Protein AF-A0A4P8YKL5-F1 (afdb_monomer_lite)

Radius of gyration: 14.25 Å; chains: 1; bounding box: 31×32×41 Å

Foldseek 3Di:
DPPLLVPLVVLVVPLDDDDDDDDQDQQDLLLLLLLLVLLLVLLLVLLVVPDQLQVSLVRSQVSSVVSVDHPVNQVGDSVSSSVSSSVSSVVCNVCSVVAPDSVRVVVSSVVVSVVSSVVSNVD

Sequence (123 aa):
MRKYFTVLAAVLLFGGQGAAFAAPVPVSADAAQAMCQVQFDALKSARSGHDSAELLVNRSIIDLMKRGYAVEDYATTTESYRHDMTLAIAKLRENHKAWPDEAAFIRAMDSQQKACQVQLMKR

Secondary structure (DSSP, 8-state):
--SSHHHHHHHHT-S--SS--PPPP---HHHHHHHHHHHHHHHHHHTT--S-HHHHHHHHHHHHHHTT--GGGGT--HHHHHHHHHHHHHHHHHTGGGSSSHHHHHHHHHHHHHHHHHHHTT-

pLDDT: mean 78.77, std 20.0, range [30.44, 96.56]

Structure (mmC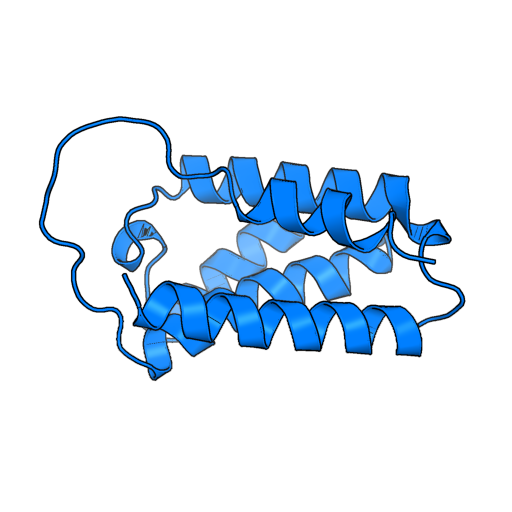IF, N/CA/C/O backbone):
data_AF-A0A4P8YKL5-F1
#
_entry.id   AF-A0A4P8YKL5-F1
#
loop_
_atom_site.group_PDB
_atom_site.id
_atom_site.type_symbol
_atom_site.label_atom_id
_atom_site.label_alt_id
_atom_site.label_comp_id
_atom_site.label_asym_id
_atom_site.label_entity_id
_atom_site.label_seq_id
_atom_site.pdbx_PDB_ins_code
_atom_site.Cartn_x
_atom_site.Cartn_y
_atom_site.Cartn_z
_atom_site.occupancy
_atom_site.B_iso_or_equiv
_atom_site.auth_seq_id
_atom_site.auth_comp_id
_atom_site.auth_asym_id
_atom_site.auth_atom_id
_atom_site.pdbx_PDB_model_num
ATOM 1 N N . MET A 1 1 ? 5.908 -20.837 -14.618 1.00 39.19 1 MET A N 1
ATOM 2 C CA . MET A 1 1 ? 5.722 -19.432 -14.184 1.00 39.19 1 MET A CA 1
ATOM 3 C C . MET A 1 1 ? 4.834 -19.338 -12.933 1.00 39.19 1 MET A C 1
ATOM 5 O O . MET A 1 1 ? 3.770 -18.744 -12.981 1.00 39.19 1 MET A O 1
ATOM 9 N N . ARG A 1 2 ? 5.222 -19.961 -11.807 1.00 33.28 2 ARG A N 1
ATOM 10 C CA . ARG A 1 2 ? 4.353 -20.080 -10.608 1.00 33.28 2 ARG A CA 1
ATOM 11 C C . ARG A 1 2 ? 5.048 -19.684 -9.294 1.00 33.28 2 ARG A C 1
ATOM 13 O O . ARG A 1 2 ? 4.460 -19.832 -8.236 1.00 33.28 2 ARG A O 1
ATOM 20 N N . LYS A 1 3 ? 6.299 -19.206 -9.369 1.00 30.44 3 LYS A N 1
ATOM 21 C CA . LYS A 1 3 ? 7.179 -18.973 -8.207 1.00 30.44 3 LYS A CA 1
ATOM 22 C C . LYS A 1 3 ? 7.364 -17.490 -7.836 1.00 30.44 3 LYS A C 1
ATOM 24 O O . LYS A 1 3 ? 7.813 -17.205 -6.737 1.00 30.44 3 LYS A O 1
ATOM 29 N N . TYR A 1 4 ? 6.993 -16.552 -8.714 1.00 40.44 4 TYR A N 1
ATOM 30 C CA . TYR A 1 4 ? 7.211 -15.110 -8.492 1.00 40.44 4 TYR A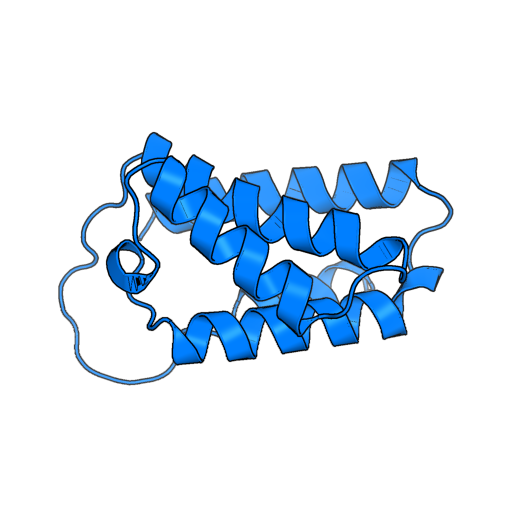 CA 1
ATOM 31 C C . TYR A 1 4 ? 6.051 -14.409 -7.767 1.00 40.44 4 TYR A C 1
ATOM 33 O O . TYR A 1 4 ? 6.252 -13.375 -7.142 1.00 40.44 4 TYR A O 1
ATOM 41 N N . PHE A 1 5 ? 4.847 -14.992 -7.793 1.00 35.59 5 PHE A N 1
ATOM 42 C CA . PHE A 1 5 ? 3.674 -14.459 -7.085 1.00 35.59 5 PHE A CA 1
ATOM 43 C C . PHE A 1 5 ? 3.761 -14.627 -5.561 1.00 35.59 5 PHE A C 1
ATOM 45 O O . PHE A 1 5 ? 3.088 -13.923 -4.815 1.00 35.59 5 PHE A O 1
ATOM 52 N N . THR A 1 6 ? 4.592 -15.557 -5.090 1.00 37.66 6 THR A N 1
ATOM 53 C CA . THR A 1 6 ? 4.650 -15.946 -3.678 1.00 37.66 6 THR A CA 1
ATOM 54 C C . THR A 1 6 ? 5.457 -14.963 -2.828 1.00 37.66 6 THR A C 1
ATOM 56 O O . THR A 1 6 ? 5.189 -14.823 -1.640 1.00 37.66 6 THR A O 1
ATOM 59 N N . VAL A 1 7 ? 6.422 -14.250 -3.423 1.00 38.69 7 VAL A N 1
ATOM 60 C CA . VAL A 1 7 ? 7.352 -13.402 -2.659 1.00 38.69 7 VAL A CA 1
ATOM 61 C C . VAL A 1 7 ? 6.691 -12.101 -2.200 1.00 38.69 7 VAL A C 1
ATOM 63 O O . VAL A 1 7 ? 6.906 -11.700 -1.062 1.00 38.69 7 VAL A O 1
ATOM 66 N N . LEU A 1 8 ? 5.840 -11.475 -3.023 1.00 41.00 8 LEU A N 1
ATOM 67 C CA . LEU A 1 8 ? 5.111 -10.266 -2.610 1.00 41.00 8 LEU A CA 1
ATOM 68 C C . LEU A 1 8 ? 3.917 -10.585 -1.700 1.00 41.00 8 LEU A C 1
ATOM 70 O O . LEU A 1 8 ? 3.649 -9.842 -0.758 1.00 41.00 8 LEU A O 1
ATOM 74 N N . ALA A 1 9 ? 3.260 -11.727 -1.936 1.00 41.41 9 ALA A N 1
ATOM 75 C CA . ALA A 1 9 ? 2.177 -12.208 -1.087 1.00 41.41 9 ALA A CA 1
ATOM 76 C C . ALA A 1 9 ? 2.649 -12.410 0.360 1.00 41.41 9 ALA A C 1
ATOM 78 O O . ALA A 1 9 ? 1.938 -12.039 1.281 1.00 41.41 9 ALA A O 1
ATOM 79 N N . ALA A 1 10 ? 3.866 -12.920 0.574 1.00 37.41 10 ALA A N 1
ATOM 80 C CA . ALA A 1 10 ? 4.398 -13.111 1.921 1.00 37.41 10 ALA A CA 1
ATOM 81 C C . ALA A 1 10 ? 4.589 -11.783 2.678 1.00 37.41 10 ALA A C 1
ATOM 83 O O . ALA A 1 10 ? 4.281 -11.710 3.856 1.00 37.41 10 ALA A O 1
ATOM 84 N N . VAL A 1 11 ? 5.034 -10.704 2.031 1.00 45.72 11 VAL A N 1
ATOM 85 C CA . VAL A 1 11 ? 5.319 -9.440 2.745 1.00 45.72 11 VAL A CA 1
ATOM 86 C C . VAL A 1 11 ? 4.046 -8.772 3.252 1.00 45.72 11 VAL A C 1
ATOM 88 O O . VAL A 1 11 ? 4.045 -8.223 4.344 1.00 45.72 11 VAL A O 1
ATOM 91 N N . LEU A 1 12 ? 2.952 -8.873 2.496 1.00 46.78 12 LEU A N 1
ATOM 92 C CA . LEU A 1 12 ? 1.651 -8.331 2.896 1.00 46.78 12 LEU A CA 1
ATOM 93 C C . LEU A 1 12 ? 0.864 -9.269 3.829 1.00 46.78 12 LEU A C 1
ATOM 95 O O . LEU A 1 12 ? -0.141 -8.860 4.400 1.00 46.78 12 LEU A O 1
ATOM 99 N N . LEU A 1 13 ? 1.314 -10.518 3.999 1.00 46.09 13 LEU A N 1
ATOM 100 C CA . LEU A 1 13 ? 0.685 -11.514 4.874 1.00 46.09 13 LEU A CA 1
ATOM 101 C C . LEU A 1 13 ? 1.284 -11.558 6.294 1.00 46.09 13 LEU A C 1
ATOM 103 O O . LEU A 1 13 ? 0.774 -12.305 7.126 1.00 46.09 13 LEU A O 1
ATOM 107 N N . PHE A 1 14 ? 2.332 -10.780 6.599 1.00 47.72 14 PHE A N 1
ATOM 108 C CA . PHE A 1 14 ? 3.129 -10.940 7.828 1.00 47.72 14 PHE A CA 1
ATOM 109 C C . PHE A 1 14 ? 3.204 -9.714 8.758 1.00 47.72 14 PHE A C 1
ATOM 111 O O . PHE A 1 14 ? 4.199 -9.541 9.449 1.00 47.72 14 PHE A O 1
ATOM 118 N N . GLY A 1 15 ? 2.132 -8.927 8.877 1.00 41.56 15 GLY A N 1
ATOM 119 C CA . GLY A 1 15 ? 1.998 -7.950 9.975 1.00 41.56 15 GLY A CA 1
ATOM 120 C C . GLY A 1 15 ? 1.341 -8.500 11.255 1.00 41.56 15 GLY A C 1
ATOM 121 O O . GLY A 1 15 ? 1.206 -7.786 12.241 1.00 41.56 15 GLY A O 1
ATOM 122 N N . GLY A 1 16 ? 0.878 -9.758 11.263 1.00 38.81 16 GLY A N 1
ATOM 123 C CA . GLY A 1 16 ? 0.030 -10.296 12.335 1.00 38.81 16 GLY A CA 1
ATOM 124 C C . GLY A 1 16 ? 0.578 -11.554 12.994 1.00 38.81 16 GLY A C 1
ATOM 125 O O . GLY A 1 16 ? 0.026 -12.630 12.789 1.00 38.81 16 GLY A O 1
ATOM 126 N N . GLN A 1 17 ? 1.631 -11.439 13.801 1.00 52.25 17 GLN A N 1
ATOM 127 C CA . GLN A 1 17 ? 1.954 -12.461 14.801 1.00 52.25 17 GLN A CA 1
ATOM 128 C C . GLN A 1 17 ? 2.330 -11.785 16.121 1.00 52.25 17 GLN A C 1
ATOM 130 O O . GLN A 1 17 ? 3.479 -11.408 16.322 1.00 52.25 17 GLN A O 1
ATOM 135 N N . GLY A 1 18 ? 1.351 -11.644 17.022 1.00 36.66 18 GLY A N 1
ATOM 136 C CA . GLY A 1 18 ? 1.608 -11.262 18.410 1.00 36.66 18 GLY A CA 1
ATOM 137 C C . GLY A 1 18 ? 0.423 -10.634 19.147 1.00 36.66 18 GLY A C 1
ATOM 138 O O . GLY A 1 18 ? 0.175 -9.449 18.998 1.00 36.66 18 GLY A O 1
ATOM 139 N N . ALA A 1 19 ? -0.184 -11.437 20.028 1.00 32.09 19 ALA A N 1
ATOM 140 C CA . ALA A 1 19 ? -0.904 -11.064 21.256 1.00 32.09 19 ALA A CA 1
ATOM 141 C C . ALA A 1 19 ? -2.410 -10.687 21.215 1.00 32.09 19 ALA A C 1
ATOM 143 O O . ALA A 1 19 ? -2.830 -9.704 20.624 1.00 32.09 19 ALA A O 1
ATOM 144 N N . ALA A 1 20 ? -3.159 -11.477 22.004 1.00 33.00 20 A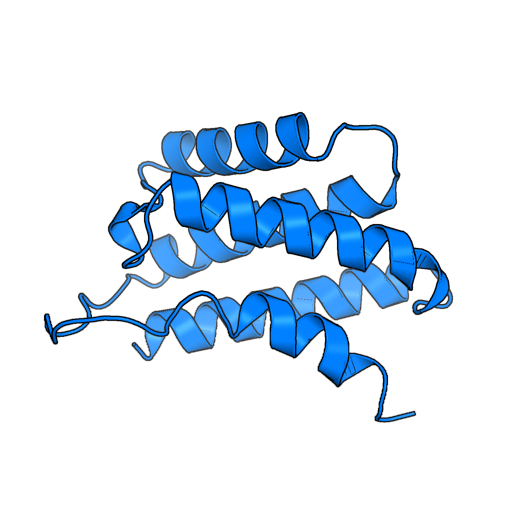LA A N 1
ATOM 145 C CA . ALA A 1 20 ? -4.469 -11.253 22.630 1.00 33.00 20 ALA A CA 1
ATOM 146 C C . ALA A 1 20 ? -5.691 -10.991 21.723 1.00 33.00 20 ALA A C 1
ATOM 148 O O . ALA A 1 20 ? -5.878 -9.925 21.150 1.00 33.00 20 ALA A O 1
ATOM 149 N N . PHE A 1 21 ? -6.582 -11.987 21.684 1.00 39.38 21 PHE A N 1
ATOM 150 C CA . PHE A 1 21 ? -7.878 -11.973 21.008 1.00 39.38 21 PHE A CA 1
ATOM 151 C C . PHE A 1 21 ? -8.809 -10.873 21.549 1.00 39.38 21 PHE A C 1
ATOM 153 O O . PHE A 1 21 ? -9.577 -11.099 22.483 1.00 39.38 21 PHE A O 1
ATOM 160 N N . ALA A 1 22 ? -8.796 -9.704 20.914 1.00 42.22 22 ALA A N 1
ATOM 161 C CA . ALA A 1 22 ? -10.029 -8.963 20.687 1.00 42.22 22 ALA A CA 1
ATOM 162 C C . ALA A 1 22 ? -10.723 -9.601 19.475 1.00 42.22 22 ALA A C 1
ATOM 164 O O . ALA A 1 22 ? -10.052 -9.954 18.501 1.00 42.22 22 ALA A O 1
ATOM 165 N N . ALA A 1 23 ? -12.043 -9.797 19.535 1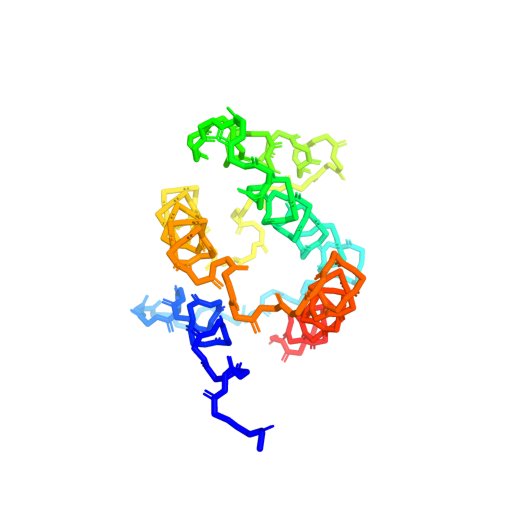.00 44.75 23 ALA A N 1
ATOM 166 C CA . ALA A 1 23 ? -12.789 -10.200 18.348 1.00 44.75 23 ALA A CA 1
ATOM 167 C C . ALA A 1 23 ? -12.470 -9.197 17.222 1.00 44.75 23 ALA A C 1
ATOM 169 O O . ALA A 1 23 ? -12.499 -7.991 17.491 1.00 44.75 23 ALA A O 1
ATOM 170 N N . PRO A 1 24 ? -12.109 -9.658 16.013 1.00 54.31 24 PRO A N 1
ATOM 171 C CA . PRO A 1 24 ? -11.842 -8.762 14.899 1.00 54.31 24 PRO A CA 1
ATOM 172 C C . PRO A 1 24 ? -13.058 -7.857 14.714 1.00 54.31 24 PRO A C 1
ATOM 174 O O . PRO A 1 24 ? -14.184 -8.330 14.559 1.00 54.31 24 PRO A O 1
ATOM 177 N N . VAL A 1 25 ? -12.846 -6.545 14.826 1.00 56.09 25 VAL A N 1
ATOM 178 C CA . VAL A 1 25 ? -13.889 -5.580 14.494 1.00 56.09 25 VAL A CA 1
ATOM 179 C C . VAL A 1 25 ? -14.112 -5.734 12.992 1.00 56.09 25 VAL A C 1
ATOM 181 O O . VAL A 1 25 ? -13.148 -5.562 12.240 1.00 56.09 25 VAL A O 1
ATOM 184 N N . PRO A 1 26 ? -15.325 -6.096 12.539 1.00 61.38 26 PRO A N 1
ATOM 185 C CA . PRO A 1 26 ? -15.579 -6.261 11.120 1.00 61.38 26 PRO A CA 1
ATOM 186 C C . PRO A 1 26 ? -15.311 -4.928 10.424 1.00 61.38 26 PRO A C 1
ATOM 188 O O . PRO A 1 26 ? -15.974 -3.920 10.678 1.00 61.38 26 PRO A O 1
ATOM 191 N N . VAL A 1 27 ? -14.303 -4.924 9.559 1.00 73.06 27 VAL A N 1
ATOM 192 C CA . VAL A 1 27 ? -13.940 -3.759 8.759 1.00 73.06 27 VAL A CA 1
ATOM 193 C C . VAL A 1 27 ? -15.001 -3.605 7.672 1.00 73.06 27 VAL A C 1
ATOM 195 O O . VAL A 1 27 ? -15.280 -4.552 6.933 1.00 73.06 27 VAL A O 1
ATOM 198 N N . SER A 1 28 ? -15.612 -2.421 7.562 1.00 82.75 28 SER A N 1
ATOM 199 C CA . SER A 1 28 ? -16.594 -2.168 6.503 1.00 82.75 28 SER A CA 1
ATOM 200 C C . SER A 1 28 ? -15.959 -2.335 5.118 1.00 82.75 28 SER A C 1
ATOM 202 O O . SER A 1 28 ? -14.748 -2.173 4.950 1.00 82.75 28 SER A O 1
ATOM 204 N N . ALA A 1 29 ? -16.771 -2.637 4.102 1.00 85.19 29 ALA A N 1
ATOM 205 C CA . ALA A 1 29 ? -16.270 -2.772 2.734 1.00 85.19 29 ALA A CA 1
ATOM 206 C C . ALA A 1 29 ? -15.538 -1.499 2.267 1.00 85.19 29 ALA A C 1
ATOM 208 O O . ALA A 1 29 ? -14.480 -1.592 1.645 1.00 85.19 29 ALA A O 1
ATOM 209 N N . ASP A 1 30 ? -16.051 -0.327 2.651 1.00 88.31 30 ASP A N 1
ATOM 210 C CA . ASP A 1 30 ? -15.461 0.974 2.329 1.00 88.31 30 ASP A CA 1
ATOM 211 C C . ASP A 1 30 ? -14.113 1.191 3.027 1.00 88.31 30 ASP A C 1
ATOM 213 O O . ASP A 1 30 ? -13.152 1.635 2.396 1.00 88.31 30 ASP A O 1
ATOM 217 N N . ALA A 1 31 ? -14.008 0.811 4.304 1.00 86.06 31 ALA A N 1
ATOM 218 C CA . ALA A 1 31 ? -12.764 0.875 5.063 1.00 86.06 31 ALA A CA 1
ATOM 219 C C . ALA A 1 31 ? -11.713 -0.080 4.463 1.00 86.06 31 ALA A C 1
ATOM 221 O O . ALA A 1 31 ? -10.606 0.327 4.102 1.00 86.06 31 ALA A O 1
ATOM 222 N N . ALA A 1 32 ? -12.080 -1.344 4.234 1.00 87.44 32 ALA A N 1
ATOM 223 C CA . ALA A 1 32 ? -11.202 -2.326 3.598 1.00 87.44 32 ALA A CA 1
ATOM 224 C C . ALA A 1 32 ? -10.734 -1.850 2.213 1.00 87.44 32 ALA A C 1
ATOM 226 O O . ALA A 1 32 ? -9.558 -1.980 1.861 1.00 87.44 32 ALA A O 1
ATOM 227 N N . GLN A 1 33 ? -11.637 -1.247 1.433 1.00 90.75 33 GLN A N 1
ATOM 228 C CA . GLN A 1 33 ? -11.300 -0.638 0.156 1.00 90.75 33 GLN A CA 1
ATOM 229 C C . GLN A 1 33 ? -10.303 0.510 0.315 1.00 90.75 33 GLN A C 1
ATOM 231 O O . GLN A 1 33 ? -9.314 0.525 -0.419 1.00 90.75 33 GLN A O 1
ATOM 236 N N . ALA A 1 34 ? -10.538 1.439 1.243 1.00 91.50 34 ALA A N 1
ATOM 237 C CA . ALA A 1 34 ? -9.672 2.588 1.473 1.00 91.50 34 ALA A CA 1
ATOM 238 C C . ALA A 1 34 ? -8.249 2.160 1.850 1.00 91.50 34 ALA A C 1
ATOM 240 O O . ALA A 1 34 ? -7.299 2.599 1.202 1.00 91.50 34 ALA A O 1
ATOM 241 N N . MET A 1 35 ? -8.105 1.257 2.824 1.00 90.31 35 MET A N 1
ATOM 242 C CA . MET A 1 35 ? -6.804 0.777 3.296 1.00 90.31 35 MET A CA 1
ATOM 243 C C . MET A 1 35 ? -6.008 0.069 2.203 1.00 90.31 35 MET A C 1
ATOM 245 O O . MET A 1 35 ? -4.860 0.427 1.931 1.00 90.31 35 MET A O 1
ATOM 249 N N . CYS A 1 36 ? -6.624 -0.898 1.518 1.00 92.12 36 CYS A N 1
ATOM 250 C CA . CYS A 1 36 ? -5.942 -1.595 0.434 1.00 92.12 36 CYS A CA 1
ATOM 251 C C . CYS A 1 36 ? -5.597 -0.620 -0.701 1.00 92.12 36 CYS A C 1
ATOM 253 O O . CYS A 1 36 ? -4.497 -0.666 -1.242 1.00 92.12 36 CYS A O 1
ATOM 255 N N . GLN A 1 37 ? -6.493 0.304 -1.054 1.00 93.94 37 GLN A N 1
ATOM 256 C CA . GLN A 1 37 ? -6.223 1.253 -2.129 1.00 93.94 37 GLN A CA 1
ATOM 257 C C . GLN A 1 37 ? -4.993 2.124 -1.833 1.00 93.94 37 GLN A C 1
ATOM 259 O O . GLN A 1 37 ? -4.089 2.173 -2.664 1.00 93.94 37 GLN A O 1
ATOM 264 N N . VAL A 1 38 ? -4.899 2.743 -0.650 1.00 94.31 38 VAL A N 1
ATOM 265 C CA . VAL A 1 38 ? -3.759 3.625 -0.329 1.00 94.31 38 VAL A CA 1
ATOM 266 C C . VAL A 1 38 ? -2.428 2.869 -0.249 1.00 94.31 38 VAL A C 1
ATOM 268 O O . VAL A 1 38 ? -1.396 3.399 -0.661 1.00 94.31 38 VAL A O 1
ATOM 271 N N . GLN A 1 39 ? -2.434 1.615 0.222 1.00 93.88 39 GLN A N 1
ATOM 272 C CA . GLN A 1 39 ? -1.236 0.770 0.244 1.00 93.88 39 GLN A CA 1
ATOM 273 C C . GLN A 1 39 ? -0.753 0.459 -1.175 1.00 93.88 39 GLN A C 1
ATOM 275 O O . GLN A 1 39 ? 0.417 0.662 -1.506 1.00 93.88 39 GLN A O 1
ATOM 280 N N . PHE A 1 40 ? -1.653 -0.006 -2.043 1.00 94.50 40 PHE A N 1
ATOM 281 C CA . PHE A 1 40 ? -1.282 -0.371 -3.406 1.00 94.50 40 PHE A CA 1
ATOM 282 C C . PHE A 1 40 ? -0.967 0.853 -4.272 1.00 94.50 40 PHE A C 1
ATOM 284 O O . PHE A 1 40 ? -0.108 0.755 -5.145 1.00 94.50 40 PHE A O 1
ATOM 291 N N . ASP A 1 41 ? -1.565 2.017 -4.015 1.00 95.12 41 ASP A N 1
ATOM 292 C CA . ASP A 1 41 ? -1.192 3.277 -4.672 1.00 95.12 41 ASP A CA 1
ATOM 293 C C . ASP A 1 41 ? 0.245 3.704 -4.318 1.00 95.12 41 ASP A C 1
ATOM 295 O O . ASP A 1 41 ? 1.016 4.089 -5.207 1.00 95.12 41 ASP A O 1
ATOM 299 N N . ALA A 1 42 ? 0.660 3.539 -3.057 1.00 94.12 42 ALA A N 1
ATOM 300 C CA . ALA A 1 42 ? 2.046 3.763 -2.645 1.00 94.12 42 ALA A CA 1
ATOM 301 C C . ALA A 1 42 ? 3.017 2.763 -3.297 1.00 94.12 42 ALA A C 1
ATOM 303 O O . ALA A 1 42 ? 4.071 3.167 -3.789 1.00 94.12 42 ALA A O 1
ATOM 304 N N . LEU A 1 43 ? 2.658 1.477 -3.375 1.00 93.38 43 LEU A N 1
ATOM 305 C CA . LEU A 1 43 ? 3.475 0.452 -4.042 1.00 93.38 43 LEU A CA 1
ATOM 306 C C . LEU A 1 43 ? 3.593 0.688 -5.553 1.00 93.38 43 LEU A C 1
ATOM 308 O O . LEU A 1 43 ? 4.679 0.552 -6.119 1.00 93.38 43 LEU A O 1
ATOM 312 N N . LYS A 1 44 ? 2.499 1.087 -6.211 1.00 93.62 44 LYS A N 1
ATOM 313 C CA . LYS A 1 44 ? 2.511 1.460 -7.631 1.00 93.62 44 LYS A CA 1
ATOM 314 C C . LYS A 1 44 ? 3.445 2.645 -7.871 1.00 93.62 44 LYS A C 1
ATOM 316 O O . LYS A 1 44 ? 4.307 2.573 -8.744 1.00 93.62 44 LYS A O 1
ATOM 321 N N . SER A 1 45 ? 3.351 3.677 -7.034 1.00 92.69 45 SER A N 1
ATOM 322 C CA . SER A 1 45 ? 4.226 4.856 -7.096 1.00 92.69 45 SER A CA 1
ATOM 323 C C . SER A 1 45 ? 5.693 4.511 -6.821 1.00 92.69 45 SER A C 1
ATOM 325 O O . SER A 1 45 ? 6.596 5.033 -7.479 1.00 92.69 45 SER A O 1
ATOM 327 N N . ALA A 1 46 ? 5.944 3.575 -5.900 1.00 91.94 46 ALA A N 1
ATOM 328 C CA . ALA A 1 46 ? 7.284 3.128 -5.536 1.00 91.94 46 ALA A CA 1
ATOM 329 C C . ALA A 1 46 ? 8.062 2.505 -6.696 1.00 91.94 46 ALA A C 1
ATOM 331 O O . ALA A 1 46 ? 9.296 2.563 -6.673 1.00 91.94 46 ALA A O 1
ATOM 332 N N . ARG A 1 47 ? 7.364 1.945 -7.696 1.00 88.25 47 ARG A N 1
ATOM 333 C CA . ARG A 1 47 ? 7.989 1.352 -8.882 1.00 88.25 47 ARG A CA 1
ATOM 334 C C . ARG A 1 47 ? 8.795 2.362 -9.691 1.00 88.25 47 ARG A C 1
ATOM 336 O O . ARG A 1 47 ? 9.846 1.996 -10.205 1.00 88.25 47 ARG A O 1
ATOM 343 N N . SER A 1 48 ? 8.320 3.604 -9.788 1.00 85.06 48 SER A N 1
ATOM 344 C CA . SER A 1 48 ? 9.016 4.668 -10.526 1.00 85.06 48 SER A CA 1
ATOM 345 C C . SER A 1 48 ? 10.402 4.982 -9.946 1.00 85.06 48 SER A C 1
ATOM 347 O O . SER A 1 48 ? 11.280 5.461 -10.652 1.00 85.06 48 SER A O 1
ATOM 349 N N . GLY A 1 49 ? 10.606 4.698 -8.654 1.00 83.88 49 GLY A N 1
ATOM 350 C CA . GLY A 1 49 ? 11.857 4.959 -7.948 1.00 83.88 49 GLY A CA 1
ATOM 351 C C . GLY A 1 49 ? 12.131 6.435 -7.640 1.00 83.88 49 GLY A C 1
ATOM 352 O O . GLY A 1 49 ? 13.168 6.714 -7.051 1.00 83.88 49 GLY A O 1
ATOM 353 N N . HIS A 1 50 ? 11.231 7.362 -7.994 1.00 88.69 50 HIS A N 1
ATOM 354 C CA . HIS A 1 50 ? 11.450 8.802 -7.800 1.00 88.69 50 HIS A CA 1
ATOM 355 C C . HIS A 1 50 ? 11.308 9.250 -6.339 1.00 88.69 50 HIS A C 1
ATOM 357 O O . HIS A 1 50 ? 12.175 9.944 -5.816 1.00 88.69 50 HIS A O 1
ATOM 363 N N . ASP A 1 51 ? 10.225 8.841 -5.678 1.00 93.00 51 ASP A N 1
ATOM 364 C CA . ASP A 1 51 ? 9.912 9.264 -4.309 1.00 93.00 51 ASP A CA 1
ATOM 365 C C . ASP A 1 51 ? 10.635 8.383 -3.275 1.00 93.00 51 ASP A C 1
ATOM 367 O O . ASP A 1 51 ? 10.843 7.190 -3.497 1.00 93.00 51 ASP A O 1
ATOM 371 N N . SER A 1 52 ? 10.997 8.913 -2.103 1.00 94.94 52 SER A N 1
ATOM 372 C CA . SER A 1 52 ? 11.543 8.082 -1.017 1.00 94.94 52 SER A CA 1
ATOM 373 C C . SER A 1 52 ? 10.475 7.136 -0.445 1.00 94.94 52 SER A C 1
ATOM 375 O O . SER A 1 52 ? 9.276 7.402 -0.537 1.00 94.94 52 SER A O 1
ATOM 377 N N . ALA A 1 53 ? 10.892 6.014 0.158 1.00 93.06 53 ALA A N 1
ATOM 378 C CA . ALA A 1 53 ? 9.942 5.108 0.814 1.00 93.06 53 ALA A CA 1
ATOM 379 C C . ALA A 1 53 ? 9.180 5.833 1.933 1.00 93.06 53 ALA A C 1
ATOM 381 O O . ALA A 1 53 ? 7.960 5.741 2.005 1.00 93.06 53 ALA A O 1
ATOM 382 N N . GLU A 1 54 ? 9.887 6.635 2.732 1.00 95.75 54 GLU A N 1
ATOM 383 C CA . GLU A 1 54 ? 9.299 7.453 3.792 1.00 95.75 54 GLU A CA 1
ATOM 384 C C . GLU A 1 54 ? 8.207 8.398 3.268 1.00 95.75 54 GLU A C 1
ATOM 386 O O . GLU A 1 54 ? 7.121 8.461 3.844 1.00 95.75 54 GLU A O 1
ATOM 391 N N . LEU A 1 55 ? 8.453 9.089 2.148 1.00 96.56 55 LEU A N 1
ATOM 392 C CA . LEU A 1 55 ? 7.475 9.991 1.542 1.00 96.56 55 LEU A CA 1
ATOM 393 C C . LEU A 1 55 ? 6.212 9.241 1.099 1.00 96.56 55 LEU A C 1
ATOM 395 O O . LEU A 1 55 ? 5.102 9.706 1.353 1.00 96.56 55 LEU A O 1
ATOM 399 N N . LEU A 1 56 ? 6.374 8.077 0.468 1.00 95.88 56 LEU A N 1
ATOM 400 C CA . LEU A 1 56 ? 5.258 7.258 -0.011 1.00 95.88 56 LEU A CA 1
ATOM 401 C C . LEU A 1 56 ? 4.421 6.688 1.140 1.00 95.88 56 LEU A C 1
ATOM 403 O O . LEU A 1 56 ? 3.195 6.719 1.076 1.00 95.88 56 LEU A O 1
ATOM 407 N N . VAL A 1 57 ? 5.079 6.229 2.206 1.00 94.88 57 VAL A N 1
ATOM 408 C CA . VAL A 1 57 ? 4.432 5.735 3.430 1.00 94.88 57 VAL A CA 1
ATOM 409 C C . VAL A 1 57 ? 3.684 6.863 4.148 1.00 94.88 57 VAL A C 1
ATOM 411 O O . VAL A 1 57 ? 2.546 6.691 4.574 1.00 94.88 57 VAL A O 1
ATOM 414 N N . ASN A 1 58 ? 4.294 8.046 4.265 1.00 95.75 58 ASN A N 1
ATOM 415 C CA . ASN A 1 58 ? 3.634 9.217 4.845 1.00 95.75 58 ASN A CA 1
ATOM 416 C C . ASN A 1 58 ? 2.395 9.612 4.035 1.00 95.75 58 ASN A C 1
ATOM 418 O O . ASN A 1 58 ? 1.340 9.882 4.607 1.00 95.75 58 ASN A O 1
ATOM 422 N N . ARG A 1 59 ? 2.513 9.620 2.702 1.00 96.19 59 ARG A N 1
ATOM 423 C CA . ARG A 1 59 ? 1.408 9.948 1.799 1.00 96.19 59 ARG A CA 1
ATOM 424 C C . ARG A 1 59 ? 0.257 8.952 1.936 1.00 96.19 59 ARG A C 1
ATOM 426 O O . ARG A 1 59 ? -0.881 9.395 2.027 1.00 96.19 59 ARG A O 1
ATOM 433 N N . SER A 1 60 ? 0.530 7.649 2.024 1.00 95.56 60 SER A N 1
ATOM 434 C CA . SER A 1 60 ? -0.533 6.646 2.173 1.00 95.56 60 SER A CA 1
ATOM 435 C C . SER A 1 60 ? -1.295 6.776 3.494 1.00 95.56 60 SER A C 1
ATOM 437 O O . SER A 1 60 ? -2.518 6.655 3.492 1.00 95.56 60 SER A O 1
ATOM 439 N N . ILE A 1 61 ? -0.611 7.098 4.599 1.00 94.94 61 ILE A N 1
ATOM 440 C CA . ILE A 1 61 ? -1.258 7.393 5.891 1.00 94.94 61 ILE A CA 1
ATOM 441 C C . ILE A 1 61 ? -2.137 8.643 5.774 1.00 94.94 61 ILE A C 1
ATOM 443 O O . ILE A 1 61 ? -3.303 8.619 6.159 1.00 94.94 61 ILE A O 1
ATOM 447 N N . ILE A 1 62 ? -1.609 9.726 5.198 1.00 95.31 62 ILE A N 1
ATOM 448 C CA . ILE A 1 62 ? -2.360 10.975 5.004 1.00 95.31 62 ILE A CA 1
ATOM 449 C C . ILE A 1 62 ? -3.596 10.746 4.125 1.00 95.31 62 ILE A C 1
ATOM 451 O O . ILE A 1 62 ? -4.670 11.268 4.420 1.00 95.31 62 ILE A O 1
ATOM 455 N N . ASP A 1 63 ? -3.472 9.974 3.047 1.00 95.19 63 ASP A N 1
ATOM 456 C CA . ASP A 1 63 ? -4.587 9.701 2.142 1.00 95.19 63 ASP A CA 1
ATOM 457 C C . ASP A 1 63 ? -5.640 8.779 2.770 1.00 95.19 63 ASP A C 1
ATOM 459 O O . ASP A 1 63 ? -6.820 8.902 2.437 1.00 95.19 63 ASP A O 1
ATOM 463 N N . LEU A 1 64 ? -5.254 7.922 3.721 1.00 93.56 64 LEU A N 1
ATOM 464 C CA . LEU A 1 64 ? -6.192 7.168 4.555 1.00 93.56 64 LEU A CA 1
ATOM 465 C C . LEU A 1 64 ? -6.959 8.101 5.504 1.00 93.56 64 LEU A C 1
ATOM 467 O O . LEU A 1 64 ? -8.190 8.069 5.538 1.00 93.56 64 LEU A O 1
ATOM 471 N N . MET A 1 65 ? -6.245 9.010 6.178 1.00 93.44 65 MET A N 1
ATOM 472 C CA . MET A 1 65 ? -6.837 10.004 7.082 1.00 93.44 65 MET A CA 1
ATOM 473 C C . MET A 1 65 ? -7.814 10.937 6.363 1.00 93.44 65 MET A C 1
ATOM 475 O O . MET A 1 65 ? -8.893 11.217 6.878 1.00 93.44 65 MET A O 1
ATOM 479 N N . LYS A 1 66 ? -7.491 11.383 5.141 1.00 94.31 66 LYS A N 1
ATOM 480 C CA . LYS A 1 66 ? -8.403 12.193 4.309 1.00 94.31 66 LYS A CA 1
ATOM 481 C C . LYS A 1 66 ? -9.712 11.476 3.975 1.00 94.31 66 LYS A C 1
ATOM 483 O O . LYS A 1 66 ? -10.708 12.137 3.703 1.00 94.31 66 LYS A O 1
ATOM 488 N N . ARG A 1 67 ? -9.705 10.141 3.966 1.00 92.44 67 ARG A N 1
ATOM 489 C CA . ARG A 1 67 ? -10.894 9.303 3.748 1.00 92.44 67 ARG A CA 1
ATOM 490 C C . ARG A 1 67 ? -11.667 9.031 5.044 1.00 92.44 67 ARG A C 1
ATOM 492 O O . ARG A 1 67 ? -12.682 8.352 4.988 1.00 92.44 67 ARG A O 1
ATOM 499 N N . GLY A 1 68 ? -11.213 9.570 6.178 1.00 92.19 68 GLY A N 1
ATOM 500 C CA . GLY A 1 68 ? -11.855 9.413 7.482 1.00 92.19 68 GLY A CA 1
ATOM 501 C C . GLY A 1 68 ? -11.447 8.151 8.241 1.00 92.19 68 GLY A C 1
ATOM 5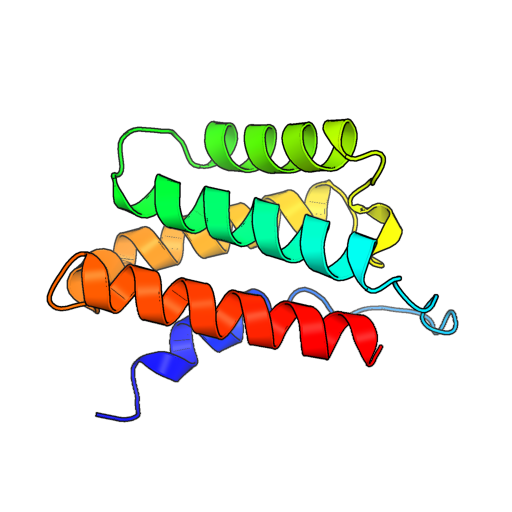02 O O . GLY A 1 68 ? -12.140 7.789 9.185 1.00 92.19 68 GLY A O 1
ATOM 503 N N . TYR A 1 69 ? -10.351 7.495 7.846 1.00 91.31 69 TYR A N 1
ATOM 504 C CA . TYR A 1 69 ? -9.868 6.262 8.472 1.00 91.31 69 TYR A CA 1
ATOM 505 C C . TYR A 1 69 ? -8.475 6.444 9.082 1.00 91.31 69 TYR A C 1
ATOM 507 O O . TYR A 1 69 ? -7.658 7.222 8.584 1.00 91.31 69 TYR A O 1
ATOM 515 N N . ALA A 1 70 ? -8.183 5.673 10.121 1.00 89.50 70 ALA A N 1
ATOM 516 C CA . ALA A 1 70 ? -6.865 5.542 10.726 1.00 89.50 70 ALA A CA 1
ATOM 517 C C . ALA A 1 70 ? -6.295 4.142 10.464 1.00 89.50 70 ALA A C 1
ATOM 519 O O . ALA A 1 70 ? -7.031 3.189 10.222 1.00 89.50 70 ALA A O 1
ATOM 520 N N . VAL A 1 71 ? -4.970 3.982 10.511 1.00 85.69 71 VAL A N 1
ATOM 521 C CA . VAL A 1 71 ? -4.356 2.647 10.358 1.00 85.69 71 VAL A CA 1
ATOM 522 C C . VAL A 1 71 ? -4.712 1.735 11.537 1.00 85.69 71 VAL A C 1
ATOM 524 O O . VAL A 1 71 ? -4.844 0.526 11.367 1.00 85.69 71 VAL A O 1
ATOM 527 N N . GLU A 1 72 ? -4.951 2.321 12.707 1.00 85.31 72 GLU A N 1
ATOM 528 C CA . GLU A 1 72 ? -5.380 1.647 13.929 1.00 85.31 72 GLU A CA 1
ATOM 529 C C . GLU A 1 72 ? -6.750 0.961 13.794 1.00 85.31 72 GLU A C 1
ATOM 531 O O . GLU A 1 72 ? -6.986 -0.055 14.451 1.00 85.31 72 GLU A O 1
ATOM 536 N N . ASP A 1 73 ? -7.601 1.415 12.866 1.00 81.75 73 ASP A N 1
ATOM 537 C CA . ASP A 1 73 ? -8.901 0.792 12.569 1.00 81.75 73 ASP A CA 1
ATOM 538 C C . ASP A 1 73 ? -8.761 -0.636 11.996 1.00 81.75 73 ASP A C 1
ATOM 540 O O . ASP A 1 73 ? -9.733 -1.387 11.932 1.00 81.75 73 ASP A O 1
ATOM 544 N N . TYR A 1 74 ? -7.549 -1.036 11.590 1.00 80.19 74 TYR A N 1
ATOM 545 C CA . TYR A 1 74 ? -7.255 -2.314 10.931 1.00 80.19 74 TYR A CA 1
ATOM 546 C C . TYR A 1 74 ? -6.416 -3.262 11.803 1.00 80.19 74 TYR A C 1
ATOM 548 O O . TYR A 1 74 ? -5.719 -4.132 11.275 1.00 80.19 74 TYR A O 1
ATOM 556 N N . ALA A 1 75 ? -6.470 -3.102 13.132 1.00 73.81 75 ALA A N 1
ATOM 557 C CA . ALA A 1 75 ? -5.714 -3.905 14.103 1.00 73.81 75 ALA A CA 1
ATOM 558 C C . ALA A 1 75 ? -4.192 -3.907 13.842 1.00 73.81 75 ALA A C 1
ATOM 560 O O . ALA A 1 75 ? -3.509 -4.916 14.020 1.00 73.81 75 ALA A O 1
ATOM 561 N N . THR A 1 76 ? -3.667 -2.763 13.404 1.00 79.88 76 THR A N 1
ATOM 562 C CA . THR A 1 76 ? -2.234 -2.480 13.261 1.00 79.88 76 THR A CA 1
ATOM 563 C C . THR A 1 76 ? -1.907 -1.175 13.982 1.00 79.88 76 THR A C 1
ATOM 565 O O . THR A 1 76 ? -2.802 -0.428 14.357 1.00 79.88 76 THR A O 1
ATOM 568 N N . THR A 1 77 ? -0.628 -0.873 14.179 1.00 86.62 77 THR A N 1
ATOM 569 C CA . THR A 1 77 ? -0.189 0.454 14.634 1.00 86.62 77 THR A CA 1
ATOM 570 C C . THR A 1 77 ? 0.383 1.253 13.468 1.00 86.62 77 THR A C 1
ATOM 572 O O . THR A 1 77 ? 0.809 0.674 12.463 1.00 86.62 77 THR A O 1
ATOM 575 N N . THR A 1 78 ? 0.456 2.578 13.611 1.00 88.81 78 THR A N 1
ATOM 576 C CA . THR A 1 78 ? 1.204 3.433 12.678 1.00 88.81 78 THR A CA 1
ATOM 577 C C . THR A 1 78 ? 2.662 2.992 12.514 1.00 88.81 78 THR A C 1
ATOM 579 O O . THR A 1 78 ? 3.175 3.000 11.396 1.00 88.81 78 THR A O 1
ATOM 582 N N . GLU A 1 79 ? 3.336 2.573 13.585 1.00 89.75 79 GLU A N 1
ATOM 583 C CA . GLU A 1 79 ? 4.724 2.102 13.517 1.00 89.75 79 GLU A CA 1
ATOM 584 C C . GLU A 1 79 ? 4.844 0.806 12.705 1.00 89.75 79 GLU A C 1
ATOM 586 O O . GLU A 1 79 ? 5.629 0.744 11.757 1.00 89.75 79 GLU A O 1
ATOM 591 N N . SER A 1 80 ? 4.008 -0.192 13.011 1.00 85.56 80 SER A N 1
ATOM 592 C CA . SER A 1 80 ? 3.957 -1.461 12.274 1.00 85.56 80 SER A CA 1
ATOM 593 C C . SER A 1 80 ? 3.622 -1.233 10.801 1.00 85.56 80 SER A C 1
ATOM 595 O O . SER A 1 80 ? 4.311 -1.742 9.922 1.00 85.56 80 SER A O 1
ATOM 597 N N . TYR A 1 81 ? 2.636 -0.378 10.515 1.00 87.88 81 TYR A N 1
ATOM 598 C CA . TYR A 1 81 ? 2.268 -0.022 9.147 1.00 87.88 81 TYR A CA 1
ATOM 599 C C . TYR A 1 81 ? 3.442 0.606 8.388 1.00 87.88 81 TYR A C 1
ATOM 601 O O . TYR A 1 81 ? 3.717 0.240 7.244 1.00 87.88 81 TYR A O 1
ATOM 609 N N . ARG A 1 82 ? 4.159 1.544 9.020 1.00 92.31 82 ARG A N 1
ATOM 610 C CA . ARG A 1 82 ? 5.335 2.189 8.422 1.00 92.31 82 ARG A CA 1
ATOM 611 C C . ARG A 1 82 ? 6.436 1.186 8.130 1.00 92.31 82 ARG A C 1
ATOM 613 O O . ARG A 1 82 ? 7.019 1.235 7.045 1.00 92.31 82 ARG A O 1
ATOM 620 N N . HIS A 1 83 ? 6.713 0.299 9.080 1.00 89.56 83 HIS A N 1
ATOM 621 C CA . HIS A 1 83 ? 7.706 -0.754 8.933 1.00 89.56 83 HIS A CA 1
ATOM 622 C C . HIS A 1 83 ? 7.368 -1.675 7.752 1.00 89.56 83 HIS A C 1
ATOM 624 O O . HIS A 1 83 ? 8.167 -1.801 6.819 1.00 89.56 83 HIS A O 1
ATOM 630 N N . ASP A 1 84 ? 6.155 -2.230 7.738 1.00 88.06 84 ASP A N 1
ATOM 631 C CA . ASP A 1 84 ? 5.704 -3.188 6.726 1.00 88.06 84 ASP A CA 1
ATOM 632 C C . ASP A 1 84 ? 5.665 -2.566 5.328 1.00 88.06 84 ASP A C 1
ATOM 634 O O . ASP A 1 84 ? 6.156 -3.153 4.359 1.00 88.06 84 ASP A O 1
ATOM 638 N N . MET A 1 85 ? 5.150 -1.339 5.209 1.00 92.62 85 MET A N 1
ATOM 639 C CA . MET A 1 85 ? 5.115 -0.626 3.932 1.00 92.62 85 MET A CA 1
ATOM 640 C C . MET A 1 85 ? 6.515 -0.275 3.428 1.00 92.62 85 MET A C 1
ATOM 642 O O . MET A 1 85 ? 6.787 -0.410 2.234 1.00 92.62 85 MET A O 1
ATOM 646 N N . THR A 1 86 ? 7.430 0.123 4.315 1.00 93.00 86 THR A N 1
ATOM 647 C CA . THR A 1 86 ? 8.828 0.384 3.942 1.00 93.00 86 THR A CA 1
ATOM 648 C C . THR A 1 86 ? 9.490 -0.885 3.406 1.00 93.00 86 THR A C 1
ATOM 650 O O . THR A 1 86 ? 10.138 -0.849 2.356 1.00 93.00 86 THR A O 1
ATOM 653 N N . LEU A 1 87 ? 9.271 -2.024 4.069 1.00 91.62 87 LEU A N 1
ATOM 654 C CA . LEU A 1 87 ? 9.785 -3.321 3.634 1.00 91.62 87 LEU A CA 1
ATOM 655 C C . LEU A 1 87 ? 9.184 -3.755 2.289 1.00 91.62 87 LEU A C 1
ATOM 657 O O . LEU A 1 87 ? 9.904 -4.245 1.417 1.00 91.62 87 LEU A O 1
ATOM 661 N N . ALA A 1 88 ? 7.879 -3.559 2.097 1.00 88.81 88 ALA A N 1
ATOM 662 C CA . ALA A 1 88 ? 7.198 -3.869 0.845 1.00 88.81 88 ALA A CA 1
ATOM 663 C C . ALA A 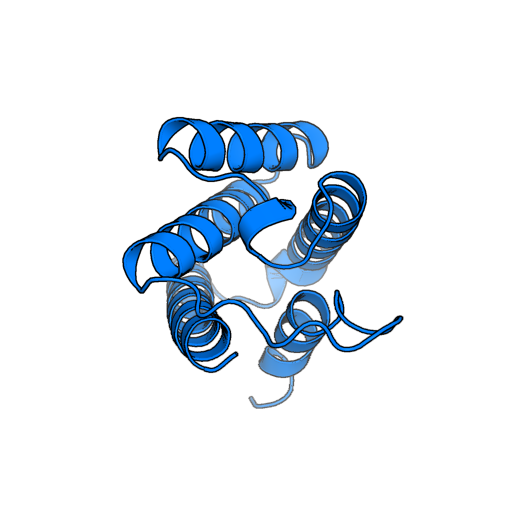1 88 ? 7.727 -3.016 -0.319 1.00 88.81 88 ALA A C 1
ATOM 665 O O . ALA A 1 88 ? 8.006 -3.553 -1.392 1.00 88.81 88 ALA A O 1
ATOM 666 N N . ILE A 1 89 ? 7.944 -1.715 -0.098 1.00 91.56 89 ILE A N 1
ATOM 667 C CA . ILE A 1 89 ? 8.541 -0.803 -1.083 1.00 91.56 89 ILE A CA 1
ATOM 668 C C . ILE A 1 89 ? 9.970 -1.229 -1.435 1.00 91.56 89 ILE A C 1
ATOM 670 O O . ILE A 1 89 ? 10.311 -1.294 -2.618 1.00 91.56 89 ILE A O 1
ATOM 674 N N . ALA A 1 90 ? 10.799 -1.546 -0.437 1.00 89.50 90 ALA A N 1
ATOM 675 C CA . ALA A 1 90 ? 12.169 -2.003 -0.661 1.00 89.50 90 ALA A CA 1
ATOM 676 C C . ALA A 1 90 ? 12.194 -3.281 -1.514 1.00 89.50 90 ALA A C 1
ATOM 678 O O . ALA A 1 90 ? 12.827 -3.312 -2.570 1.00 89.50 90 ALA A O 1
ATOM 679 N N . LYS A 1 91 ? 11.400 -4.290 -1.138 1.00 88.12 91 LYS A N 1
ATOM 680 C CA . LYS A 1 91 ? 11.296 -5.551 -1.887 1.00 88.12 91 LYS A CA 1
ATOM 681 C C . LYS A 1 91 ? 10.743 -5.359 -3.294 1.00 88.12 91 LYS A C 1
ATOM 683 O O . LYS A 1 91 ? 11.190 -6.031 -4.222 1.00 88.12 91 LYS A O 1
ATOM 688 N N . LEU A 1 92 ? 9.788 -4.451 -3.483 1.00 89.69 92 LEU A N 1
ATOM 689 C CA . LEU A 1 92 ? 9.259 -4.117 -4.804 1.00 89.69 92 LEU A CA 1
ATOM 690 C C . LEU A 1 92 ? 10.339 -3.500 -5.697 1.00 89.69 92 LEU A C 1
ATOM 692 O O . LEU A 1 92 ? 10.443 -3.866 -6.866 1.00 89.69 92 LEU A O 1
ATOM 696 N N . ARG A 1 93 ? 11.175 -2.614 -5.143 1.00 89.00 93 ARG A N 1
ATOM 697 C CA . ARG A 1 93 ? 12.305 -2.005 -5.859 1.00 89.00 93 ARG A CA 1
ATOM 698 C C . ARG A 1 93 ? 13.389 -3.014 -6.195 1.00 89.00 93 ARG A C 1
ATOM 700 O O . ARG A 1 93 ? 13.870 -3.019 -7.322 1.00 89.00 93 ARG A O 1
ATOM 707 N N . GLU A 1 94 ? 13.734 -3.907 -5.276 1.00 88.38 94 GLU A N 1
ATOM 708 C CA . GLU A 1 94 ? 14.679 -5.002 -5.539 1.00 88.38 94 GLU A CA 1
ATOM 709 C C . GLU A 1 94 ? 14.182 -5.916 -6.667 1.00 88.38 94 GLU A C 1
ATOM 711 O O . GLU A 1 94 ? 14.946 -6.317 -7.543 1.00 88.38 94 GLU A O 1
ATOM 716 N N . ASN A 1 95 ? 12.875 -6.184 -6.694 1.00 84.94 95 ASN A N 1
ATOM 717 C CA . ASN A 1 95 ? 12.244 -7.090 -7.648 1.00 84.94 95 ASN A CA 1
ATOM 718 C C . ASN A 1 95 ? 11.585 -6.372 -8.838 1.00 84.94 95 ASN A C 1
ATOM 720 O O . ASN A 1 95 ? 10.772 -6.978 -9.529 1.00 84.94 95 ASN A O 1
ATOM 724 N N . HIS A 1 96 ? 11.929 -5.115 -9.141 1.00 78.69 96 HIS A N 1
ATOM 725 C CA . HIS A 1 96 ? 11.267 -4.340 -10.208 1.00 78.69 96 HIS A CA 1
ATOM 726 C C . HIS A 1 96 ? 11.340 -5.003 -11.600 1.00 78.69 96 HIS A C 1
ATOM 728 O O . HIS A 1 96 ? 10.474 -4.765 -12.445 1.00 78.69 96 HIS A O 1
ATOM 734 N N . LYS A 1 97 ? 12.346 -5.863 -11.823 1.00 81.12 97 LYS A N 1
ATOM 735 C CA . LYS A 1 97 ? 12.543 -6.662 -13.048 1.00 81.12 97 LYS A CA 1
ATOM 736 C C . LYS A 1 97 ? 11.688 -7.934 -13.110 1.00 81.12 97 LYS A C 1
ATOM 738 O O . LYS A 1 97 ? 11.695 -8.614 -14.130 1.00 81.12 97 LYS A O 1
ATOM 743 N N . ALA A 1 98 ? 10.967 -8.279 -12.041 1.00 83.31 98 ALA A N 1
ATOM 744 C CA . ALA A 1 98 ? 10.094 -9.453 -12.004 1.00 83.31 98 ALA A CA 1
ATOM 745 C C . ALA A 1 98 ? 8.873 -9.315 -12.929 1.00 83.31 98 ALA A C 1
ATOM 747 O O . ALA A 1 98 ? 8.226 -10.316 -13.243 1.00 83.31 98 ALA A O 1
ATOM 748 N N . TRP A 1 99 ? 8.560 -8.093 -13.372 1.00 83.88 99 TRP A N 1
ATOM 749 C CA . TRP A 1 99 ? 7.465 -7.815 -14.294 1.00 83.88 99 TRP A CA 1
ATOM 750 C C . TRP A 1 99 ? 7.997 -7.419 -15.674 1.00 83.88 99 TRP A C 1
ATOM 752 O O . TRP A 1 99 ? 8.864 -6.547 -15.749 1.00 83.88 99 TRP A O 1
ATOM 762 N N . PRO A 1 100 ? 7.459 -8.011 -16.757 1.00 85.31 100 PRO A N 1
ATOM 763 C CA . PRO A 1 100 ? 7.949 -7.782 -18.117 1.00 85.31 100 PRO A CA 1
ATOM 764 C C . PRO A 1 100 ? 7.689 -6.357 -18.621 1.00 85.31 100 PRO A C 1
ATOM 766 O O . PRO A 1 100 ? 8.453 -5.853 -19.436 1.00 85.31 100 PRO A O 1
ATOM 769 N N . ASP A 1 101 ? 6.633 -5.705 -18.133 1.00 89.69 101 ASP A N 1
ATOM 770 C CA . ASP A 1 101 ? 6.245 -4.350 -18.520 1.00 89.69 101 ASP A CA 1
ATOM 771 C C . ASP A 1 101 ? 5.463 -3.643 -17.391 1.00 89.69 101 ASP A C 1
ATOM 773 O O . ASP A 1 101 ? 5.298 -4.165 -16.275 1.00 89.69 101 ASP A O 1
ATOM 777 N N . GLU A 1 102 ? 5.027 -2.408 -17.650 1.00 89.38 102 GLU A N 1
ATOM 778 C CA . GLU A 1 102 ? 4.200 -1.630 -16.726 1.00 89.38 102 GLU A CA 1
ATOM 779 C C . GLU A 1 102 ? 2.822 -2.257 -16.507 1.00 89.38 102 GLU A C 1
ATOM 781 O O . GLU A 1 102 ? 2.395 -2.461 -15.369 1.00 89.38 102 GLU A O 1
ATOM 786 N N . ALA A 1 103 ? 2.160 -2.660 -17.586 1.00 91.19 103 ALA A N 1
ATOM 787 C CA . ALA A 1 103 ? 0.802 -3.179 -17.547 1.00 91.19 103 ALA A CA 1
ATOM 788 C C . ALA A 1 103 ? 0.687 -4.492 -16.746 1.00 91.19 103 ALA A C 1
ATOM 790 O O . ALA A 1 103 ? -0.282 -4.699 -16.017 1.00 91.19 103 ALA A O 1
ATOM 791 N N . ALA A 1 104 ? 1.674 -5.384 -16.836 1.00 89.50 104 ALA A N 1
ATOM 792 C CA . ALA A 1 104 ? 1.735 -6.649 -16.113 1.00 89.50 104 ALA A CA 1
ATOM 793 C C . ALA A 1 104 ? 1.859 -6.444 -14.602 1.00 89.50 104 ALA A C 1
ATOM 795 O O . ALA A 1 104 ? 1.249 -7.176 -13.823 1.00 89.50 104 ALA A O 1
ATOM 796 N N . PHE A 1 105 ? 2.615 -5.434 -14.187 1.00 89.50 105 PHE A N 1
ATOM 797 C CA . PHE A 1 105 ? 2.711 -5.040 -12.786 1.00 89.50 105 PHE A CA 1
ATOM 798 C C . PHE A 1 105 ? 1.428 -4.405 -12.280 1.00 89.50 105 PHE A C 1
ATOM 800 O O . PHE A 1 105 ? 0.957 -4.821 -11.230 1.00 89.50 105 PHE A O 1
ATOM 807 N N . ILE A 1 106 ? 0.839 -3.458 -13.022 1.00 91.50 106 ILE A N 1
ATOM 808 C CA . ILE A 1 106 ? -0.420 -2.825 -12.611 1.00 91.50 106 ILE A CA 1
ATOM 809 C C . ILE A 1 106 ? -1.503 -3.893 -12.431 1.00 91.50 106 ILE A C 1
ATOM 811 O O . ILE A 1 106 ? -2.102 -3.971 -11.364 1.00 91.50 106 ILE A O 1
ATOM 815 N N . ARG A 1 107 ? -1.645 -4.830 -13.381 1.00 90.62 107 ARG A N 1
ATOM 816 C CA . ARG A 1 107 ? -2.559 -5.978 -13.233 1.00 90.62 107 ARG A CA 1
ATOM 817 C C . ARG A 1 107 ? -2.258 -6.829 -11.994 1.00 90.62 107 ARG A C 1
ATOM 819 O O . ARG A 1 107 ? -3.183 -7.275 -11.316 1.00 90.62 107 ARG A O 1
ATOM 826 N N . ALA A 1 108 ? -0.981 -7.079 -11.696 1.00 88.31 108 ALA A N 1
ATOM 827 C CA . ALA A 1 108 ? -0.583 -7.844 -10.515 1.00 88.31 108 ALA A CA 1
ATOM 828 C C . ALA A 1 108 ? -0.868 -7.093 -9.203 1.00 88.31 108 ALA A C 1
ATOM 830 O O . ALA A 1 108 ? -1.237 -7.731 -8.216 1.00 88.31 108 ALA A O 1
ATOM 831 N N . MET A 1 109 ? -0.713 -5.767 -9.181 1.00 90.00 109 MET A N 1
ATOM 832 C CA . MET A 1 109 ? -1.061 -4.916 -8.039 1.00 90.00 109 MET A CA 1
ATOM 833 C C . MET A 1 109 ? -2.577 -4.874 -7.840 1.00 90.00 109 MET A C 1
ATOM 835 O O . MET A 1 109 ? -3.044 -5.155 -6.742 1.00 90.00 109 MET A O 1
ATOM 839 N N . ASP A 1 110 ? -3.357 -4.651 -8.899 1.00 90.50 110 ASP A N 1
ATOM 840 C CA . ASP A 1 110 ? -4.823 -4.598 -8.831 1.00 90.50 110 ASP A CA 1
ATOM 841 C C . ASP A 1 110 ? -5.427 -5.933 -8.369 1.00 90.50 110 ASP A C 1
ATOM 843 O O . ASP A 1 110 ? -6.373 -5.970 -7.578 1.00 90.50 110 ASP A O 1
ATOM 847 N N . SER A 1 111 ? -4.864 -7.057 -8.826 1.00 88.62 111 SER A N 1
ATOM 848 C CA . SER A 1 111 ? -5.276 -8.384 -8.359 1.00 88.62 111 SER A CA 1
ATOM 849 C C . SER A 1 111 ? -5.002 -8.577 -6.867 1.00 88.62 111 SER A C 1
ATOM 851 O O . SER A 1 111 ? -5.817 -9.186 -6.173 1.00 88.62 111 SER A O 1
ATOM 853 N N . GLN A 1 112 ? -3.865 -8.087 -6.369 1.00 87.19 112 GLN A N 1
ATOM 854 C CA . GLN A 1 112 ? -3.523 -8.175 -4.951 1.00 87.19 112 GLN A CA 1
ATOM 855 C C . GLN A 1 112 ? -4.357 -7.209 -4.103 1.00 87.19 112 GLN A C 1
ATOM 857 O O . GLN A 1 112 ? -4.791 -7.590 -3.020 1.00 87.19 112 GLN A O 1
ATOM 862 N N . GLN A 1 113 ? -4.682 -6.021 -4.617 1.00 89.56 113 GLN A N 1
ATOM 863 C CA . GLN A 1 113 ? -5.586 -5.077 -3.961 1.00 89.56 113 GLN A CA 1
ATOM 864 C C . GLN A 1 113 ? -6.971 -5.695 -3.735 1.00 89.56 113 GLN A C 1
ATOM 866 O O . GLN A 1 113 ? -7.501 -5.629 -2.628 1.00 89.56 113 GLN A O 1
ATOM 871 N N . LYS A 1 114 ? -7.536 -6.366 -4.746 1.00 87.25 114 LYS A N 1
ATOM 872 C CA . LYS A 1 114 ? -8.811 -7.091 -4.601 1.00 87.25 114 LYS A CA 1
ATOM 873 C C . LYS A 1 114 ? -8.721 -8.214 -3.566 1.00 87.25 114 LYS A C 1
ATOM 875 O O . LYS A 1 114 ? -9.641 -8.396 -2.773 1.00 87.25 114 LYS A O 1
ATOM 880 N N . ALA A 1 115 ? -7.614 -8.959 -3.553 1.00 85.88 115 ALA A N 1
ATOM 881 C CA . ALA A 1 115 ? -7.399 -10.013 -2.564 1.00 85.88 115 ALA A CA 1
ATOM 882 C C . ALA A 1 115 ? -7.303 -9.448 -1.135 1.00 85.88 115 ALA A C 1
ATOM 884 O O . ALA A 1 115 ? -7.925 -10.000 -0.231 1.00 85.88 115 ALA A O 1
ATOM 885 N N . CYS A 1 116 ? -6.595 -8.329 -0.952 1.00 86.12 116 CYS A N 1
ATOM 886 C CA . CYS A 1 116 ? -6.502 -7.597 0.312 1.00 86.12 116 CYS A CA 1
ATOM 887 C C . CYS A 1 116 ? -7.890 -7.199 0.833 1.00 86.12 116 CYS A C 1
ATOM 889 O O . CYS A 1 116 ? -8.216 -7.491 1.981 1.00 86.12 116 CYS A O 1
ATOM 891 N N . GLN A 1 117 ? -8.746 -6.633 -0.025 1.00 85.38 117 GLN A N 1
ATOM 892 C CA . GLN A 1 117 ? -10.106 -6.234 0.357 1.00 85.38 117 GLN A CA 1
ATOM 893 C C . GLN A 1 117 ? -10.918 -7.429 0.862 1.00 85.38 117 GLN A C 1
ATOM 895 O O . GLN A 1 117 ? -11.504 -7.381 1.940 1.00 85.38 117 GLN A O 1
ATOM 900 N N . VAL A 1 118 ? -10.908 -8.537 0.114 1.00 82.94 118 VAL A N 1
ATOM 901 C CA . VAL A 1 118 ? -11.618 -9.766 0.499 1.00 82.94 118 VAL A CA 1
ATOM 902 C C . VAL A 1 118 ? -11.080 -10.347 1.807 1.00 82.94 118 VAL A C 1
ATOM 904 O O . VAL A 1 118 ? -11.854 -10.898 2.581 1.00 82.94 118 VAL A O 1
ATOM 907 N N . GLN A 1 119 ? -9.773 -10.255 2.057 1.00 80.81 119 GLN A N 1
ATOM 908 C CA . GLN A 1 119 ? -9.166 -10.743 3.295 1.00 80.81 119 GLN A CA 1
ATOM 909 C C . GLN A 1 119 ? -9.523 -9.869 4.497 1.00 80.81 119 GLN A C 1
ATOM 911 O O . GLN A 1 119 ? -9.871 -10.417 5.538 1.00 80.81 119 GLN A O 1
ATOM 916 N N . LEU A 1 120 ? -9.483 -8.540 4.357 1.00 78.19 120 LEU A N 1
ATOM 917 C CA . LEU A 1 120 ? -9.859 -7.617 5.432 1.00 78.19 120 LEU A CA 1
ATOM 918 C C . LEU A 1 120 ? -11.336 -7.751 5.811 1.00 78.19 120 LEU A C 1
ATOM 920 O O . LEU A 1 120 ? -11.645 -7.772 6.993 1.00 78.19 120 LEU A O 1
ATOM 924 N N . MET A 1 121 ? -12.230 -7.928 4.835 1.00 77.31 121 MET A N 1
ATOM 925 C CA . MET A 1 121 ? -13.665 -8.130 5.093 1.00 77.31 121 MET A CA 1
ATOM 926 C C . MET A 1 121 ? -14.005 -9.495 5.718 1.00 77.31 121 MET A C 1
ATOM 928 O O . MET A 1 121 ? -15.131 -9.699 6.159 1.00 77.31 121 MET A O 1
ATOM 932 N N . LYS A 1 122 ? -13.077 -10.460 5.688 1.00 71.94 122 LYS A N 1
ATOM 933 C CA . LYS A 1 122 ? -13.253 -11.807 6.262 1.00 71.94 122 LYS A CA 1
ATOM 934 C C . LYS A 1 122 ? -12.631 -11.964 7.650 1.00 71.94 122 LYS A C 1
ATOM 936 O O . LYS A 1 122 ? -12.730 -13.058 8.203 1.00 71.94 122 LYS A O 1
ATOM 941 N N . ARG A 1 123 ? -11.935 -10.939 8.146 1.00 63.47 123 ARG A N 1
ATOM 942 C CA . ARG A 1 123 ? -11.467 -10.896 9.531 1.00 63.47 123 ARG A CA 1
ATOM 943 C C . ARG A 1 123 ? -12.667 -10.674 10.429 1.00 63.47 123 ARG A C 1
ATOM 945 O O . ARG A 1 123 ? -12.804 -11.499 11.349 1.00 63.47 123 ARG A O 1
#

Organism: NCBI:txid2579935